Protein AF-A0A4R0JNB5-F1 (afdb_monomer_lite)

Sequence (118 aa):
MDERLVLAAELSERAIFNGEFEKLTAADRELDAVQADLALARGKVLHARFLDNRVEATQELALFEQAAELYSALGDQRGEANAQFWIGCFHQVVRDDVPASIQPLKVNEHIEAARSRI

Structure (mmCIF, N/CA/C/O backbone):
data_AF-A0A4R0JNB5-F1
#
_entry.id   AF-A0A4R0JNB5-F1
#
loop_
_atom_site.group_PDB
_atom_site.id
_atom_site.type_symbol
_atom_site.label_atom_id
_atom_site.label_alt_id
_atom_site.label_comp_id
_atom_site.label_asym_id
_atom_site.label_entity_id
_atom_site.label_seq_id
_atom_site.pdbx_PDB_ins_code
_atom_site.Cartn_x
_atom_site.Cartn_y
_atom_site.Cartn_z
_atom_site.occupancy
_atom_site.B_iso_or_equiv
_atom_site.auth_seq_id
_atom_site.auth_comp_id
_atom_site.auth_asym_id
_atom_site.auth_atom_id
_atom_site.pdbx_PDB_model_num
ATOM 1 N N . MET A 1 1 ? -14.257 -12.719 2.886 1.00 76.75 1 MET A N 1
ATOM 2 C CA . MET A 1 1 ? -14.364 -11.257 2.694 1.00 76.75 1 MET A CA 1
ATOM 3 C C . MET A 1 1 ? -13.219 -10.638 3.480 1.00 76.75 1 MET A C 1
ATOM 5 O O . MET A 1 1 ? -12.874 -11.231 4.493 1.00 76.75 1 MET A O 1
ATOM 9 N N . ASP A 1 2 ? -12.571 -9.574 2.997 1.00 94.12 2 ASP A N 1
ATOM 10 C CA . ASP A 1 2 ? -11.470 -8.930 3.740 1.00 94.12 2 ASP A CA 1
ATOM 11 C C . ASP A 1 2 ? -12.029 -8.318 5.033 1.00 94.12 2 ASP A C 1
ATOM 13 O O . ASP A 1 2 ? -12.983 -7.541 4.978 1.00 94.12 2 ASP A O 1
ATOM 17 N N . GLU A 1 3 ? -11.483 -8.711 6.183 1.00 97.25 3 GLU A N 1
ATOM 18 C CA . GLU A 1 3 ? -11.982 -8.301 7.501 1.00 97.25 3 GLU A CA 1
ATOM 19 C C . GLU A 1 3 ? -11.857 -6.788 7.722 1.00 97.25 3 GLU A C 1
ATOM 21 O O . GLU A 1 3 ? -12.706 -6.195 8.382 1.00 97.25 3 GLU A O 1
ATOM 26 N N . ARG A 1 4 ? -10.868 -6.140 7.097 1.00 97.81 4 ARG A N 1
ATOM 27 C CA . ARG A 1 4 ? -10.644 -4.690 7.200 1.00 97.81 4 ARG A CA 1
ATOM 28 C C . ARG A 1 4 ? -11.719 -3.901 6.463 1.00 97.81 4 ARG A C 1
ATOM 30 O O . ARG A 1 4 ? -12.192 -2.883 6.957 1.00 97.81 4 ARG A O 1
ATOM 37 N N . LEU A 1 5 ? -12.180 -4.413 5.315 1.00 97.94 5 LEU A N 1
ATOM 38 C CA . LEU A 1 5 ? -13.326 -3.837 4.599 1.00 97.94 5 LEU A CA 1
ATOM 39 C C . LEU A 1 5 ? -14.620 -3.961 5.406 1.00 97.94 5 LEU A C 1
ATOM 41 O O . LEU A 1 5 ? -15.428 -3.035 5.404 1.00 97.94 5 LEU A O 1
ATOM 45 N N . VAL A 1 6 ? -14.819 -5.097 6.082 1.00 98.06 6 VAL A N 1
ATOM 46 C CA . VAL A 1 6 ? -15.982 -5.299 6.959 1.00 98.06 6 VAL A CA 1
ATOM 47 C C . VAL A 1 6 ? -15.926 -4.319 8.128 1.00 98.06 6 VAL A C 1
ATOM 49 O O . VAL A 1 6 ? -16.895 -3.605 8.364 1.0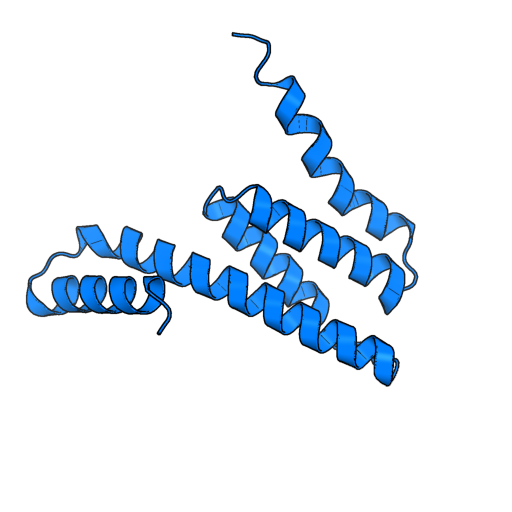0 98.06 6 VAL A O 1
ATOM 52 N N . LEU A 1 7 ? -14.777 -4.213 8.798 1.00 97.94 7 LEU A N 1
ATOM 53 C CA . LEU A 1 7 ? -14.593 -3.299 9.920 1.00 97.94 7 LEU A CA 1
ATOM 54 C C . LEU A 1 7 ? -14.799 -1.834 9.512 1.00 97.94 7 LEU A C 1
ATOM 56 O O . LEU A 1 7 ? -15.528 -1.111 10.185 1.00 97.94 7 LEU A O 1
ATOM 60 N N . ALA A 1 8 ? -14.218 -1.391 8.394 1.00 98.06 8 ALA A N 1
ATOM 61 C CA . ALA A 1 8 ? -14.428 -0.037 7.884 1.00 98.06 8 ALA A CA 1
ATOM 62 C C . ALA A 1 8 ? -15.915 0.260 7.621 1.00 98.06 8 ALA A C 1
ATOM 64 O O . ALA A 1 8 ? -16.406 1.329 7.992 1.00 98.06 8 ALA A O 1
ATOM 65 N N . ALA A 1 9 ? -16.646 -0.697 7.037 1.00 97.88 9 ALA A N 1
ATOM 66 C CA . ALA A 1 9 ? -18.081 -0.565 6.812 1.00 97.88 9 ALA A CA 1
ATOM 67 C C . ALA A 1 9 ? -18.846 -0.439 8.139 1.00 97.88 9 ALA A C 1
ATOM 69 O O . ALA A 1 9 ? -19.585 0.528 8.317 1.00 97.88 9 ALA A O 1
ATOM 70 N N . GLU A 1 10 ? -18.601 -1.328 9.103 1.00 98.19 10 GLU A N 1
ATOM 71 C CA . GLU A 1 10 ? -19.237 -1.281 10.427 1.00 98.19 10 GLU A CA 1
ATOM 72 C C . GLU A 1 10 ? -18.966 0.041 11.159 1.00 98.19 10 GLU A C 1
ATOM 74 O O . GLU A 1 10 ? -19.870 0.640 11.745 1.00 98.19 10 GLU A O 1
ATOM 79 N N . LEU A 1 11 ? -17.724 0.531 11.121 1.00 98.19 11 LEU A N 1
ATOM 80 C CA . LEU A 1 11 ? -17.351 1.808 11.729 1.00 98.19 11 LEU A CA 1
ATOM 81 C C . LEU A 1 11 ? -18.066 2.985 11.054 1.00 98.19 11 LEU A C 1
ATOM 83 O O . LEU A 1 11 ? -18.558 3.878 11.748 1.00 98.19 11 LEU A O 1
ATOM 87 N N . SER A 1 12 ? -18.180 2.968 9.724 1.00 97.56 12 SER A N 1
ATOM 88 C CA . SER A 1 12 ? -18.918 3.993 8.982 1.00 97.56 12 SER A CA 1
ATOM 89 C C . SER A 1 12 ? -20.418 3.971 9.298 1.00 97.56 12 SER A C 1
ATOM 91 O O . SER A 1 12 ? -21.012 5.023 9.527 1.00 97.56 12 SER A O 1
ATOM 93 N N . GLU A 1 13 ? -21.028 2.788 9.414 1.00 98.25 13 GLU A N 1
ATOM 94 C CA . GLU A 1 13 ? -22.436 2.638 9.786 1.00 98.25 13 GLU A CA 1
ATOM 95 C C . GLU A 1 13 ? -22.693 3.175 11.195 1.00 98.25 13 GLU A C 1
ATOM 97 O O . GLU A 1 13 ? -23.639 3.932 11.411 1.00 98.25 13 GLU A O 1
ATOM 102 N N . ARG A 1 14 ? -21.820 2.861 12.157 1.00 97.94 14 ARG A N 1
ATOM 103 C CA . ARG A 1 14 ? -21.914 3.400 13.522 1.00 97.94 14 ARG A CA 1
ATOM 104 C C . ARG A 1 14 ? -21.783 4.919 13.549 1.00 97.94 14 ARG A C 1
ATOM 106 O O . ARG A 1 14 ? -22.516 5.572 14.287 1.00 97.94 14 ARG A O 1
ATOM 113 N N . ALA A 1 15 ? -20.903 5.496 12.736 1.00 97.88 15 ALA A N 1
ATOM 114 C CA . ALA A 1 15 ? -20.804 6.945 12.608 1.00 97.88 15 ALA A CA 1
ATOM 115 C C . ALA A 1 15 ? -22.102 7.551 12.039 1.00 97.88 15 ALA A C 1
ATOM 117 O O . ALA A 1 15 ? -22.642 8.496 12.609 1.00 97.88 15 ALA A O 1
ATOM 118 N N . ILE A 1 16 ? -22.644 6.972 10.963 1.00 98.06 16 ILE A N 1
ATOM 119 C CA . ILE A 1 16 ? -23.851 7.463 10.279 1.00 98.06 16 ILE A CA 1
ATOM 120 C C . ILE A 1 16 ? -25.098 7.349 11.163 1.00 98.06 16 ILE A C 1
ATOM 122 O O . ILE A 1 16 ? -25.880 8.296 11.247 1.00 98.06 16 ILE A O 1
ATOM 126 N N . PHE A 1 17 ? -25.304 6.199 11.806 1.00 98.00 17 PHE A N 1
ATOM 127 C CA . PHE A 1 17 ? -26.546 5.903 12.522 1.00 98.00 17 PHE A CA 1
ATOM 128 C C . PHE A 1 17 ? -26.488 6.243 14.013 1.00 98.00 17 PHE A C 1
ATOM 130 O O . PHE A 1 17 ? -27.521 6.582 14.589 1.00 98.00 17 PHE A O 1
ATOM 137 N N . ASN A 1 18 ? -25.301 6.203 14.630 1.00 97.69 18 ASN A N 1
ATOM 138 C CA . ASN A 1 18 ? -25.133 6.402 16.074 1.00 97.69 18 ASN A CA 1
ATOM 139 C C . ASN A 1 18 ? -24.284 7.637 16.429 1.00 97.69 18 ASN A C 1
ATOM 141 O O . ASN A 1 18 ? -24.115 7.928 17.612 1.00 97.69 18 ASN A O 1
ATOM 145 N N . GLY A 1 19 ? -23.759 8.374 15.442 1.00 97.50 19 GLY A N 1
ATOM 146 C CA . GLY A 1 19 ? -22.980 9.598 15.663 1.00 97.50 19 GLY A CA 1
ATOM 147 C C . GLY A 1 19 ? -21.559 9.374 16.191 1.00 97.50 19 GLY A C 1
ATOM 148 O O . GLY A 1 19 ? -20.943 10.316 16.684 1.00 97.50 19 GLY A O 1
ATOM 149 N N . GLU A 1 20 ? -21.033 8.150 16.092 1.00 97.56 20 GLU A N 1
ATOM 150 C CA . GLU A 1 20 ? -19.682 7.767 16.541 1.00 97.56 20 GLU A CA 1
ATO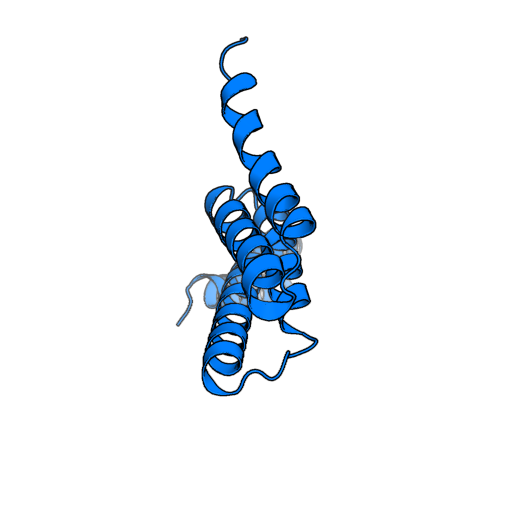M 151 C C . GLU A 1 20 ? -18.584 8.210 15.544 1.00 97.56 20 GLU A C 1
ATOM 153 O O . GLU A 1 20 ? -17.809 7.403 15.021 1.00 97.56 20 GLU A O 1
ATOM 158 N N . PHE A 1 21 ? -18.545 9.505 15.216 1.00 97.25 21 PHE A N 1
ATOM 159 C CA . PHE A 1 21 ? -17.643 10.066 14.202 1.00 97.25 21 PHE A CA 1
ATOM 160 C C . PHE A 1 21 ? -16.158 9.968 14.573 1.00 97.25 21 PHE A C 1
ATOM 162 O O . PHE A 1 21 ? -15.305 9.977 13.688 1.00 97.25 21 PHE A O 1
ATOM 169 N N . GLU A 1 22 ? -15.830 9.826 15.860 1.00 96.62 22 GLU A N 1
ATOM 170 C CA . GLU A 1 22 ? -14.457 9.651 16.341 1.00 96.62 22 GLU A CA 1
ATOM 171 C C . GLU A 1 22 ? -13.779 8.386 15.794 1.00 96.62 22 GLU A C 1
ATOM 173 O O . GLU A 1 22 ? -12.554 8.274 15.826 1.00 96.62 22 GLU A O 1
ATOM 178 N N . LYS A 1 23 ? -14.563 7.436 15.270 1.00 93.19 23 LYS A N 1
ATOM 179 C CA . LYS A 1 23 ? -14.067 6.173 14.714 1.00 93.19 23 LYS A CA 1
ATOM 180 C C . LYS A 1 23 ? -13.756 6.231 13.224 1.00 93.19 23 LYS A C 1
ATOM 182 O O . LYS A 1 23 ? -13.163 5.284 12.711 1.00 93.19 23 LYS A O 1
ATOM 187 N N . LEU A 1 24 ? -14.109 7.317 12.534 1.00 97.12 24 LEU A N 1
ATOM 188 C CA . LEU A 1 24 ? -13.860 7.442 11.096 1.00 97.12 24 LEU A CA 1
ATOM 189 C C . LEU A 1 24 ? -12.366 7.386 10.765 1.00 97.12 24 LEU A C 1
ATOM 191 O O . LEU A 1 24 ? -11.996 6.711 9.817 1.00 97.12 24 LEU A O 1
ATOM 195 N N . THR A 1 25 ? -11.499 7.941 11.617 1.00 97.44 25 THR A N 1
ATOM 196 C CA . THR A 1 25 ? -10.040 7.810 11.453 1.00 97.44 25 THR A CA 1
ATOM 197 C C . THR A 1 25 ? -9.579 6.349 11.452 1.00 97.44 25 THR A C 1
ATOM 199 O O . THR A 1 25 ? -8.637 5.997 10.748 1.00 97.44 25 THR A O 1
ATOM 202 N N . ALA A 1 26 ? -10.222 5.482 12.241 1.00 96.94 26 ALA A N 1
ATOM 203 C CA . ALA A 1 26 ? -9.915 4.055 12.230 1.00 96.94 26 ALA A CA 1
ATOM 204 C C . ALA A 1 26 ? -10.465 3.376 10.967 1.00 96.94 26 ALA A C 1
ATOM 206 O O . ALA A 1 26 ? -9.769 2.553 10.386 1.00 96.94 26 ALA A O 1
ATOM 207 N N . ALA A 1 27 ? -11.661 3.755 10.505 1.00 98.00 27 ALA A N 1
ATOM 208 C CA . ALA A 1 27 ? -12.215 3.252 9.248 1.00 98.00 27 ALA A CA 1
ATOM 209 C C . ALA A 1 27 ? -11.325 3.611 8.046 1.00 98.00 27 ALA A C 1
ATOM 211 O O . ALA A 1 27 ? -10.997 2.731 7.254 1.00 98.00 27 ALA A O 1
ATOM 212 N N . ASP A 1 28 ? -10.879 4.867 7.955 1.00 98.44 28 ASP A N 1
ATOM 213 C CA . ASP A 1 28 ? -9.965 5.335 6.907 1.00 98.44 28 ASP A CA 1
ATOM 214 C C . ASP A 1 28 ? -8.657 4.540 6.932 1.00 98.44 28 ASP A C 1
ATOM 216 O O . ASP A 1 28 ? -8.209 4.049 5.901 1.00 98.44 28 ASP A O 1
ATOM 220 N N . ARG A 1 29 ? -8.096 4.303 8.124 1.00 98.31 29 ARG A N 1
ATOM 221 C CA . ARG A 1 29 ? -6.873 3.507 8.288 1.00 98.31 29 ARG A CA 1
ATOM 222 C C . ARG A 1 29 ? -7.026 2.070 7.768 1.00 98.31 29 ARG A C 1
ATOM 224 O O . ARG A 1 29 ? -6.100 1.541 7.155 1.00 98.31 29 ARG A O 1
ATOM 231 N N . GLU A 1 30 ? -8.172 1.432 7.999 1.00 98.38 30 GLU A N 1
ATOM 232 C CA . GLU A 1 30 ? -8.451 0.091 7.466 1.00 98.38 30 GLU A CA 1
ATOM 233 C C . GLU A 1 30 ? -8.609 0.098 5.938 1.00 98.38 30 GLU A C 1
ATOM 235 O O . GLU A 1 30 ? -8.111 -0.800 5.251 1.00 98.38 30 GLU A O 1
ATOM 240 N N . LEU A 1 31 ? -9.260 1.126 5.384 1.00 98.62 31 LEU A N 1
ATOM 241 C CA . LEU A 1 31 ? -9.407 1.292 3.936 1.00 98.62 31 LEU A CA 1
ATOM 242 C C . LEU A 1 31 ? -8.066 1.568 3.252 1.00 98.62 31 LEU A C 1
ATOM 244 O O . LEU A 1 31 ? -7.791 0.964 2.214 1.00 98.62 31 LEU A O 1
ATOM 248 N N . ASP A 1 32 ? -7.212 2.395 3.850 1.00 98.69 32 ASP A N 1
ATOM 249 C CA . ASP A 1 32 ? -5.857 2.668 3.369 1.00 98.69 32 ASP A CA 1
ATOM 250 C C . ASP A 1 32 ? -5.027 1.382 3.297 1.00 98.69 32 ASP A C 1
ATOM 252 O O . ASP A 1 32 ? -4.321 1.150 2.313 1.00 98.69 32 ASP A O 1
ATOM 256 N N . ALA A 1 33 ? -5.158 0.494 4.290 1.00 98.44 33 ALA A N 1
ATOM 257 C CA . ALA A 1 33 ? -4.465 -0.794 4.293 1.00 98.44 33 ALA A CA 1
ATOM 258 C C . ALA A 1 33 ? -4.929 -1.704 3.145 1.00 98.44 33 ALA A C 1
ATOM 260 O O . ALA A 1 33 ? -4.111 -2.328 2.465 1.00 98.44 33 ALA A O 1
ATOM 261 N N . VAL A 1 34 ? -6.237 -1.751 2.882 1.00 98.56 34 VAL A N 1
ATOM 262 C CA . VAL A 1 34 ? -6.788 -2.503 1.743 1.00 98.56 34 VAL A CA 1
ATOM 263 C C . VAL A 1 34 ? -6.361 -1.876 0.414 1.00 98.56 34 VAL A C 1
ATOM 265 O O . VAL A 1 34 ? -6.035 -2.592 -0.537 1.00 98.56 34 VAL A O 1
ATOM 268 N N . GLN A 1 35 ? -6.335 -0.546 0.332 1.00 98.75 35 GLN A N 1
ATOM 269 C CA . GLN A 1 35 ? -5.919 0.179 -0.862 1.00 98.75 35 GLN A CA 1
ATOM 270 C C . GLN A 1 35 ? -4.435 -0.048 -1.172 1.00 98.75 35 GLN A C 1
ATOM 272 O O . GLN A 1 35 ? -4.100 -0.257 -2.338 1.00 98.75 35 GLN A O 1
ATOM 277 N N . ALA A 1 36 ? -3.569 -0.092 -0.155 1.00 98.69 36 ALA A N 1
ATOM 278 C CA . ALA A 1 36 ? -2.149 -0.404 -0.309 1.00 98.69 36 ALA A CA 1
ATOM 279 C C . ALA A 1 36 ? -1.946 -1.802 -0.913 1.00 98.69 36 ALA A C 1
ATOM 281 O O . ALA A 1 36 ? -1.262 -1.958 -1.930 1.00 98.69 36 ALA A O 1
ATOM 282 N N . ASP A 1 37 ? -2.622 -2.809 -0.349 1.00 98.69 37 ASP A N 1
ATOM 283 C CA . ASP A 1 37 ? -2.557 -4.190 -0.835 1.00 98.69 37 ASP A CA 1
ATOM 284 C C . ASP A 1 37 ? -3.086 -4.313 -2.269 1.00 98.6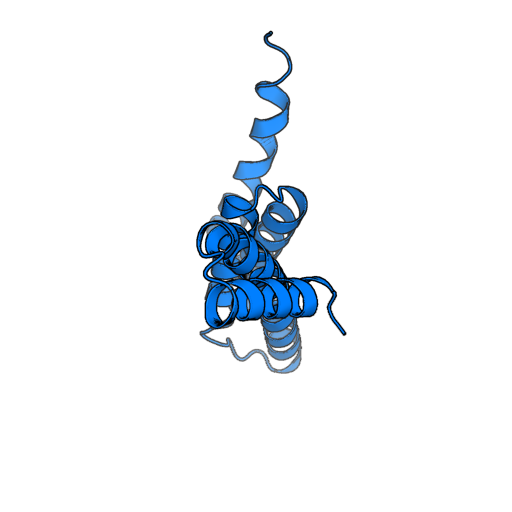9 37 ASP A C 1
ATOM 286 O O . ASP A 1 37 ? -2.488 -4.992 -3.113 1.00 98.69 37 ASP A O 1
ATOM 290 N N . LEU A 1 38 ? -4.199 -3.637 -2.569 1.00 98.62 38 LEU A N 1
ATOM 291 C CA . LEU A 1 38 ? -4.795 -3.636 -3.900 1.00 98.62 38 LEU A CA 1
ATOM 292 C C . LEU A 1 38 ? -3.886 -2.956 -4.928 1.00 98.62 38 LEU A C 1
ATOM 294 O O . LEU A 1 38 ? -3.740 -3.477 -6.038 1.00 98.62 38 LEU A O 1
ATOM 298 N N . ALA A 1 39 ? -3.289 -1.815 -4.584 1.00 98.81 39 ALA A N 1
ATOM 299 C CA . ALA A 1 39 ? -2.374 -1.088 -5.453 1.00 98.81 39 ALA A CA 1
ATOM 300 C C . ALA A 1 39 ? -1.144 -1.948 -5.774 1.00 98.81 39 ALA A C 1
ATOM 302 O O . ALA A 1 39 ? -0.850 -2.186 -6.949 1.00 98.81 39 ALA A O 1
ATOM 303 N N . LEU A 1 40 ? -0.522 -2.547 -4.753 1.00 98.81 40 LEU A N 1
ATOM 304 C CA . LEU A 1 40 ? 0.605 -3.464 -4.918 1.00 98.81 40 LEU A CA 1
ATOM 305 C C . LEU A 1 40 ? 0.245 -4.672 -5.799 1.00 98.81 40 LEU A C 1
ATOM 307 O O . LEU A 1 40 ? 1.002 -5.045 -6.699 1.00 98.81 40 LEU A O 1
ATOM 311 N N . ALA A 1 41 ? -0.914 -5.295 -5.564 1.00 98.75 41 ALA A N 1
ATOM 312 C CA . ALA A 1 41 ? -1.376 -6.433 -6.355 1.00 98.75 41 ALA A CA 1
ATOM 313 C C . ALA A 1 41 ? -1.641 -6.048 -7.819 1.00 98.75 41 ALA A C 1
ATOM 315 O O . ALA A 1 41 ? -1.234 -6.768 -8.734 1.00 98.75 41 ALA A O 1
ATOM 316 N N . ARG A 1 42 ? -2.280 -4.897 -8.062 1.00 98.81 42 ARG A N 1
ATOM 317 C CA . ARG A 1 42 ? -2.521 -4.382 -9.418 1.00 98.81 42 ARG A CA 1
ATOM 318 C C . ARG A 1 42 ? -1.218 -4.054 -10.139 1.00 98.81 42 ARG A C 1
ATOM 320 O O . ARG A 1 42 ? -1.095 -4.418 -11.307 1.00 98.81 42 ARG A O 1
ATOM 327 N N . GLY A 1 43 ? -0.252 -3.440 -9.457 1.00 98.69 43 GLY A N 1
ATOM 328 C CA . GLY A 1 43 ? 1.076 -3.175 -10.010 1.00 98.69 43 GLY A CA 1
ATOM 329 C C . GLY A 1 43 ? 1.757 -4.467 -10.465 1.00 98.69 43 GLY A C 1
ATOM 330 O O . GLY A 1 43 ? 2.171 -4.573 -11.615 1.00 98.69 43 GLY A O 1
ATOM 331 N N . LYS A 1 44 ? 1.747 -5.519 -9.632 1.00 98.69 44 LYS A N 1
ATOM 332 C CA . LYS A 1 44 ? 2.302 -6.843 -9.989 1.00 98.69 44 LYS A CA 1
ATOM 333 C C . LYS A 1 44 ? 1.630 -7.471 -11.211 1.00 98.69 44 LYS A C 1
ATOM 335 O O . LYS A 1 44 ? 2.303 -8.095 -12.029 1.00 98.69 44 LYS A O 1
ATOM 340 N N . VAL A 1 45 ? 0.313 -7.312 -11.357 1.00 98.75 45 VAL A N 1
ATOM 341 C CA . VAL A 1 45 ? -0.413 -7.789 -12.547 1.00 98.75 45 VAL A CA 1
ATOM 342 C C . VAL A 1 45 ? 0.038 -7.045 -13.804 1.00 98.75 45 VAL A C 1
ATOM 344 O O . VAL A 1 45 ? 0.199 -7.670 -14.851 1.00 98.75 45 VAL A O 1
ATOM 347 N N . LEU A 1 46 ? 0.243 -5.728 -13.726 1.00 98.62 46 LEU A N 1
ATOM 348 C CA . LEU A 1 46 ? 0.752 -4.951 -14.859 1.00 98.62 46 LEU A CA 1
ATOM 349 C C . LEU A 1 46 ? 2.196 -5.313 -15.192 1.00 98.62 46 LEU A C 1
ATOM 351 O O . LEU A 1 46 ? 2.486 -5.539 -16.363 1.00 98.62 46 LEU A O 1
ATOM 355 N N . HIS A 1 47 ? 3.036 -5.511 -14.179 1.00 98.38 47 HIS A N 1
ATOM 356 C CA . HIS A 1 47 ? 4.398 -5.993 -14.367 1.00 98.38 47 HIS A CA 1
ATOM 357 C C . HIS A 1 47 ? 4.425 -7.328 -15.116 1.00 98.38 47 HIS A C 1
ATOM 359 O O . HIS A 1 47 ? 5.145 -7.499 -16.097 1.00 98.38 47 HIS A O 1
ATOM 365 N N . ALA A 1 48 ? 3.583 -8.281 -14.706 1.00 98.50 48 ALA A N 1
ATOM 366 C CA . ALA A 1 48 ? 3.476 -9.571 -15.381 1.00 98.50 48 ALA A CA 1
ATOM 367 C C . ALA A 1 48 ? 3.023 -9.426 -16.845 1.00 98.50 48 ALA A C 1
ATOM 369 O O . ALA A 1 48 ? 3.521 -10.137 -17.714 1.00 98.50 48 ALA A O 1
ATOM 370 N N . ARG A 1 49 ? 2.120 -8.4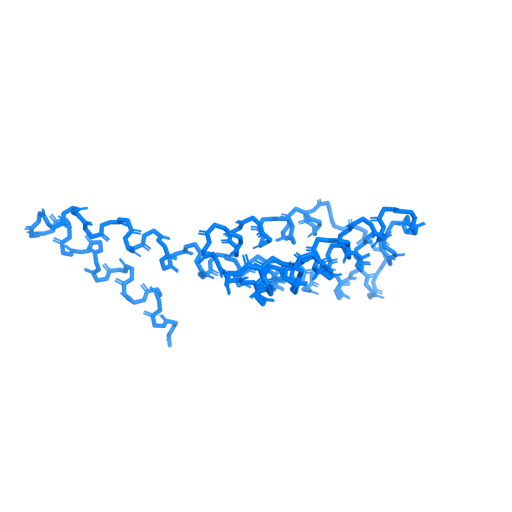81 -17.139 1.00 98.50 49 ARG A N 1
ATOM 371 C CA . ARG A 1 49 ? 1.718 -8.166 -18.521 1.00 98.50 49 ARG A CA 1
ATOM 372 C C . ARG A 1 49 ? 2.862 -7.556 -19.322 1.00 98.50 49 ARG A C 1
ATOM 374 O O . ARG A 1 49 ? 3.037 -7.939 -20.473 1.00 98.50 49 ARG A O 1
ATOM 381 N N . PHE A 1 50 ? 3.662 -6.674 -18.725 1.00 97.94 50 PHE A N 1
ATOM 382 C CA . PHE A 1 50 ? 4.868 -6.164 -19.372 1.00 97.94 50 PHE A CA 1
ATOM 383 C C . PHE A 1 50 ? 5.840 -7.302 -19.714 1.00 97.94 50 PHE A C 1
ATOM 385 O O . PHE A 1 50 ? 6.393 -7.328 -20.810 1.00 97.94 50 PHE A O 1
ATOM 392 N N . LEU A 1 51 ? 6.033 -8.275 -18.817 1.00 97.12 51 LEU A N 1
ATOM 393 C CA . LEU A 1 51 ? 6.895 -9.429 -19.098 1.00 97.12 51 LEU A CA 1
ATOM 394 C C . LEU A 1 51 ? 6.407 -10.267 -20.292 1.00 97.12 51 LEU A C 1
ATOM 396 O O . LEU A 1 51 ? 7.242 -10.807 -21.018 1.00 97.12 51 LEU A O 1
ATOM 400 N N . ASP A 1 52 ? 5.091 -10.345 -20.497 1.00 98.25 52 ASP A N 1
ATOM 401 C CA . ASP A 1 52 ? 4.451 -11.068 -21.602 1.00 98.25 52 ASP A CA 1
ATOM 402 C C . ASP A 1 52 ? 4.567 -10.322 -22.944 1.00 98.25 52 ASP A C 1
ATOM 404 O O . ASP A 1 52 ? 4.967 -10.907 -23.948 1.00 98.25 52 ASP A O 1
ATOM 408 N N . ASN A 1 53 ? 4.263 -9.018 -22.971 1.00 97.19 53 ASN A N 1
ATOM 409 C CA . ASN A 1 53 ? 4.072 -8.276 -24.226 1.00 97.19 53 ASN A CA 1
ATOM 410 C C . ASN A 1 53 ? 5.037 -7.099 -24.464 1.00 97.19 53 ASN A C 1
ATOM 412 O O . ASN A 1 53 ? 5.041 -6.539 -25.559 1.00 97.19 53 ASN A O 1
ATOM 416 N N . ARG A 1 54 ? 5.860 -6.737 -23.472 1.00 96.00 54 ARG A N 1
ATOM 417 C CA . ARG A 1 54 ? 6.832 -5.624 -23.500 1.00 96.00 54 ARG A CA 1
ATOM 418 C C . ARG A 1 54 ? 6.229 -4.238 -23.741 1.00 96.00 54 ARG A C 1
ATOM 420 O O . ARG A 1 54 ? 6.923 -3.337 -24.205 1.00 96.00 54 ARG A O 1
ATOM 427 N N . VAL A 1 55 ? 4.959 -4.047 -23.394 1.00 96.44 55 VAL A N 1
ATOM 428 C CA . VAL A 1 55 ? 4.281 -2.747 -23.448 1.00 96.44 55 VAL A CA 1
ATOM 429 C C . VAL A 1 55 ? 4.217 -2.153 -22.042 1.00 96.44 55 VAL A C 1
ATOM 431 O O . VAL A 1 55 ? 3.552 -2.705 -21.167 1.00 96.44 55 VAL A O 1
ATOM 434 N N . GLU A 1 56 ? 4.911 -1.031 -21.818 1.00 94.44 56 GLU A N 1
ATOM 435 C CA . GLU A 1 56 ? 4.855 -0.291 -20.547 1.00 94.44 56 GLU A CA 1
ATOM 436 C C . GLU A 1 56 ? 3.427 0.208 -20.288 1.00 94.44 56 GLU A C 1
ATOM 438 O O . GLU A 1 56 ? 2.818 0.887 -21.120 1.00 94.44 56 GLU A O 1
ATOM 443 N N . ALA A 1 57 ? 2.894 -0.107 -19.107 1.00 96.06 57 ALA A N 1
ATOM 444 C CA . ALA A 1 57 ? 1.657 0.480 -18.620 1.00 96.06 57 ALA A CA 1
ATOM 445 C C . ALA A 1 57 ? 1.989 1.725 -17.790 1.00 96.06 57 ALA A C 1
ATOM 447 O O . ALA A 1 57 ? 2.610 1.625 -16.734 1.00 96.06 57 ALA A O 1
ATOM 448 N N . THR A 1 58 ? 1.511 2.895 -18.220 1.00 92.75 58 THR A N 1
ATOM 449 C CA . THR A 1 58 ? 1.822 4.192 -17.582 1.00 92.75 58 THR A CA 1
ATOM 450 C C . THR A 1 58 ? 1.457 4.267 -16.097 1.00 92.75 58 THR A C 1
ATOM 452 O O . THR A 1 58 ? 2.013 5.077 -15.364 1.00 92.75 58 THR A O 1
ATOM 455 N N . GLN A 1 59 ? 0.523 3.429 -15.647 1.00 96.81 59 GLN A N 1
ATOM 456 C CA . GLN A 1 59 ? 0.028 3.388 -14.272 1.00 96.81 59 GLN A CA 1
ATOM 457 C C . GLN A 1 59 ? 0.790 2.415 -13.352 1.00 96.81 59 GLN A C 1
ATOM 459 O O . GLN A 1 59 ? 0.512 2.389 -12.159 1.00 96.81 59 GLN A O 1
ATOM 464 N N . GLU A 1 60 ? 1.698 1.581 -13.871 1.00 98.12 60 GLU A N 1
ATOM 465 C CA . GLU A 1 60 ? 2.368 0.542 -13.072 1.00 98.12 60 GLU A CA 1
ATOM 466 C C . GLU A 1 60 ? 3.221 1.131 -11.944 1.00 98.12 60 GLU A C 1
ATOM 468 O O . GLU A 1 60 ? 3.032 0.760 -10.787 1.00 98.12 60 GLU A O 1
ATOM 473 N N . LEU A 1 61 ? 4.096 2.090 -12.266 1.00 97.69 61 LEU A N 1
ATOM 474 C CA . LEU A 1 61 ? 4.932 2.764 -11.271 1.00 97.69 61 LEU A CA 1
ATOM 475 C C . LEU A 1 61 ? 4.085 3.471 -10.206 1.00 97.69 61 LEU A C 1
ATOM 477 O O . LEU A 1 61 ? 4.293 3.252 -9.016 1.00 97.69 61 LEU A O 1
ATOM 481 N N . ALA A 1 62 ? 3.073 4.227 -10.639 1.00 98.12 62 ALA A N 1
ATOM 482 C CA . ALA A 1 62 ? 2.188 4.970 -9.745 1.00 98.12 62 ALA A CA 1
ATOM 483 C C . ALA A 1 62 ? 1.457 4.063 -8.739 1.00 98.12 62 ALA A C 1
ATOM 485 O O . ALA A 1 62 ? 1.186 4.476 -7.615 1.00 98.12 62 ALA A O 1
ATOM 486 N N . LEU A 1 63 ? 1.150 2.814 -9.109 1.00 98.81 63 LEU A N 1
ATOM 487 C CA . LEU A 1 63 ? 0.540 1.848 -8.191 1.00 98.81 63 LEU A CA 1
ATOM 488 C C . LEU A 1 63 ? 1.513 1.388 -7.100 1.00 98.81 63 LEU A C 1
ATOM 490 O O . LEU A 1 63 ? 1.101 1.197 -5.957 1.00 98.81 63 LEU A O 1
ATOM 494 N N . PHE A 1 64 ? 2.793 1.204 -7.428 1.00 98.62 64 PHE A N 1
ATOM 495 C CA . PHE A 1 64 ? 3.797 0.856 -6.424 1.00 98.62 64 PHE A CA 1
ATOM 496 C C . PHE A 1 64 ? 4.150 2.048 -5.526 1.00 98.62 64 PHE A C 1
ATOM 498 O O . PHE A 1 64 ? 4.287 1.861 -4.319 1.00 98.62 64 PHE A O 1
ATOM 505 N N . GLU A 1 65 ? 4.222 3.261 -6.081 1.00 98.44 65 GLU A N 1
ATOM 506 C CA . GLU A 1 65 ? 4.406 4.505 -5.317 1.00 98.44 65 GLU A CA 1
ATOM 507 C C . GLU A 1 65 ? 3.249 4.726 -4.337 1.00 98.44 65 GLU A C 1
ATOM 509 O O . GLU A 1 65 ? 3.480 4.888 -3.140 1.00 98.44 65 GLU A O 1
ATOM 514 N N . GLN A 1 66 ? 2.004 4.595 -4.807 1.00 98.69 66 GLN A N 1
ATOM 515 C CA . GLN A 1 66 ? 0.819 4.685 -3.954 1.00 98.69 66 GLN A CA 1
ATOM 516 C C . GLN A 1 66 ? 0.838 3.644 -2.825 1.00 98.69 66 GLN A C 1
ATOM 518 O O . GLN A 1 66 ? 0.510 3.963 -1.683 1.00 98.69 66 GLN A O 1
ATOM 523 N N . ALA A 1 67 ? 1.216 2.397 -3.123 1.00 98.81 67 ALA A N 1
ATOM 524 C CA . ALA A 1 67 ? 1.324 1.365 -2.097 1.00 98.81 67 ALA A CA 1
ATOM 525 C C . ALA A 1 67 ? 2.385 1.728 -1.045 1.00 98.81 67 ALA A C 1
ATOM 527 O O . ALA A 1 67 ? 2.121 1.595 0.148 1.00 98.81 67 ALA A O 1
ATOM 528 N N . ALA A 1 68 ? 3.557 2.214 -1.466 1.00 98.56 68 ALA A N 1
ATOM 529 C CA . ALA A 1 68 ? 4.621 2.626 -0.553 1.00 98.56 68 ALA A CA 1
ATOM 530 C C . ALA A 1 68 ? 4.175 3.771 0.369 1.00 98.56 68 ALA A C 1
ATOM 532 O O . ALA A 1 68 ? 4.377 3.684 1.578 1.00 98.56 68 ALA A O 1
ATOM 533 N N . GLU A 1 69 ? 3.526 4.801 -0.180 1.00 98.56 69 GLU A N 1
ATOM 534 C CA . GLU A 1 69 ? 2.999 5.932 0.592 1.00 98.56 69 GLU A CA 1
ATOM 535 C C . GLU A 1 69 ? 1.973 5.485 1.640 1.00 98.56 69 GLU A C 1
ATOM 537 O O . GLU A 1 69 ? 2.073 5.870 2.808 1.00 98.56 69 GLU A O 1
ATOM 542 N N . LEU A 1 70 ? 1.024 4.626 1.253 1.00 98.75 70 LEU A N 1
ATOM 543 C CA . LEU A 1 70 ? 0.000 4.114 2.165 1.00 98.75 70 LEU A CA 1
ATOM 544 C C . LEU A 1 70 ? 0.607 3.236 3.263 1.00 98.75 70 LEU A C 1
ATOM 546 O O . LEU A 1 70 ? 0.320 3.446 4.440 1.00 98.75 70 LEU A O 1
ATOM 550 N N . TYR A 1 71 ? 1.490 2.292 2.923 1.00 98.56 71 TYR A N 1
ATOM 551 C CA . TYR A 1 71 ? 2.163 1.476 3.937 1.00 98.56 71 TYR A CA 1
ATOM 552 C C . TYR A 1 71 ? 3.008 2.324 4.895 1.00 98.56 71 TYR A C 1
ATOM 554 O O . TYR A 1 71 ? 2.989 2.066 6.099 1.00 98.56 71 TYR A O 1
ATOM 562 N N . SER A 1 72 ? 3.679 3.367 4.395 1.00 98.06 72 SER A N 1
ATOM 563 C CA . SER A 1 72 ? 4.445 4.301 5.227 1.00 98.06 72 SER A CA 1
ATOM 564 C C . SER A 1 72 ? 3.533 5.054 6.205 1.00 98.06 72 SER A C 1
ATOM 566 O O . SER A 1 72 ? 3.786 5.067 7.411 1.00 98.06 72 SER A O 1
ATOM 568 N N . ALA A 1 73 ? 2.402 5.589 5.726 1.00 98.00 73 ALA A N 1
ATOM 569 C CA . ALA A 1 73 ? 1.398 6.251 6.567 1.00 98.00 73 ALA A CA 1
ATOM 570 C C . ALA A 1 73 ? 0.784 5.307 7.622 1.00 98.00 73 ALA A C 1
ATOM 572 O O . ALA A 1 73 ? 0.464 5.715 8.745 1.00 98.00 73 ALA A O 1
ATOM 573 N N . LEU A 1 74 ? 0.661 4.021 7.292 1.00 98.06 7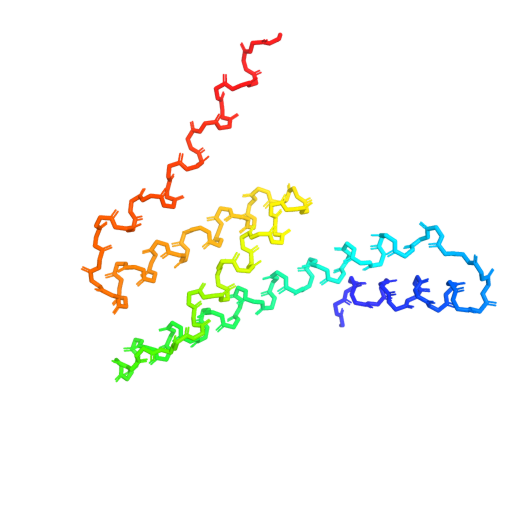4 LEU A N 1
ATOM 574 C CA . LEU A 1 74 ? 0.205 2.976 8.206 1.00 98.06 74 LEU A CA 1
ATOM 575 C C . LEU A 1 74 ? 1.297 2.516 9.184 1.00 98.06 74 LEU A C 1
ATOM 577 O O . LEU A 1 74 ? 0.972 1.891 10.195 1.00 98.06 74 LEU A O 1
ATOM 581 N N . GLY A 1 75 ? 2.568 2.837 8.939 1.00 97.62 75 GLY A N 1
ATOM 582 C CA . GLY A 1 75 ? 3.704 2.308 9.694 1.00 97.62 75 GLY A CA 1
ATOM 583 C C . GLY A 1 75 ? 3.994 0.828 9.408 1.00 97.62 75 GLY A C 1
ATOM 584 O O . GLY A 1 75 ? 4.668 0.172 10.204 1.00 97.62 75 GLY A O 1
ATOM 585 N N . ASP A 1 76 ? 3.486 0.287 8.297 1.00 98.00 76 ASP A N 1
ATOM 586 C CA . ASP A 1 76 ? 3.777 -1.073 7.843 1.00 98.00 76 ASP A CA 1
ATOM 587 C C . ASP A 1 76 ? 5.105 -1.102 7.080 1.00 98.00 76 ASP A C 1
ATOM 589 O O . ASP A 1 76 ? 5.166 -1.064 5.850 1.00 98.00 76 ASP A O 1
ATOM 593 N N . GLN A 1 77 ? 6.194 -1.217 7.837 1.00 97.50 77 GLN A N 1
ATOM 594 C CA . GLN A 1 77 ? 7.553 -1.261 7.292 1.00 97.50 77 GLN A CA 1
ATOM 595 C C . GLN A 1 77 ? 7.764 -2.419 6.308 1.00 97.50 77 GLN A C 1
ATOM 597 O O . GLN A 1 77 ? 8.567 -2.317 5.380 1.00 97.50 77 GLN A O 1
ATOM 602 N N . ARG A 1 78 ? 7.058 -3.542 6.493 1.00 97.75 78 ARG A N 1
ATOM 603 C CA . ARG A 1 78 ? 7.193 -4.706 5.612 1.00 97.75 78 ARG A CA 1
ATOM 604 C C . ARG A 1 78 ? 6.485 -4.459 4.284 1.00 97.75 78 ARG A C 1
ATOM 606 O O . ARG A 1 78 ? 7.038 -4.804 3.237 1.00 97.75 78 ARG A O 1
ATOM 613 N N . GLY A 1 79 ? 5.278 -3.905 4.329 1.00 98.12 79 GLY A N 1
ATOM 614 C CA . GLY A 1 79 ? 4.529 -3.489 3.149 1.00 98.12 79 GLY A CA 1
ATOM 615 C C . GLY A 1 79 ? 5.290 -2.431 2.353 1.00 98.12 79 GLY A C 1
ATOM 616 O O . GLY A 1 79 ? 5.509 -2.605 1.153 1.00 98.12 79 GLY A O 1
ATOM 617 N N . GLU A 1 80 ? 5.792 -1.401 3.036 1.00 98.38 80 GLU A N 1
ATOM 618 C CA . GLU A 1 80 ? 6.572 -0.314 2.437 1.00 98.38 80 GLU A CA 1
ATOM 619 C C . GLU A 1 80 ? 7.825 -0.853 1.738 1.00 98.38 80 GLU A C 1
ATOM 621 O O . GLU A 1 80 ? 8.035 -0.595 0.553 1.00 98.38 80 GLU A O 1
ATOM 626 N N . ALA A 1 81 ? 8.605 -1.697 2.419 1.00 97.31 81 ALA A N 1
ATOM 627 C CA . ALA A 1 81 ? 9.777 -2.353 1.843 1.00 97.31 81 ALA A CA 1
ATOM 628 C C . ALA A 1 81 ? 9.448 -3.169 0.582 1.00 97.31 81 ALA A C 1
ATOM 630 O O . ALA A 1 81 ? 10.201 -3.160 -0.392 1.00 97.31 81 ALA A O 1
ATOM 631 N N . ASN A 1 82 ? 8.321 -3.885 0.590 1.00 98.25 82 ASN A N 1
ATOM 632 C CA . ASN A 1 82 ? 7.870 -4.666 -0.557 1.00 98.25 82 ASN A CA 1
ATOM 633 C C . ASN A 1 82 ? 7.498 -3.752 -1.731 1.00 98.25 82 ASN A C 1
ATOM 635 O O . ASN A 1 82 ? 7.903 -4.014 -2.860 1.00 98.25 82 ASN A O 1
ATOM 639 N N . ALA A 1 83 ? 6.766 -2.667 -1.480 1.00 98.44 83 ALA A N 1
ATOM 640 C CA . ALA A 1 83 ? 6.429 -1.693 -2.512 1.00 98.44 83 ALA A CA 1
ATOM 641 C C . ALA A 1 83 ? 7.691 -1.042 -3.107 1.00 98.44 83 ALA A C 1
ATOM 643 O O . ALA A 1 83 ? 7.845 -1.027 -4.327 1.00 98.44 83 ALA A O 1
ATOM 644 N N . GLN A 1 84 ? 8.645 -0.626 -2.266 1.00 97.94 84 GLN A N 1
ATOM 645 C CA . GLN A 1 84 ? 9.939 -0.076 -2.695 1.00 97.94 84 GLN A CA 1
ATOM 646 C C . GLN A 1 84 ? 10.749 -1.064 -3.544 1.00 97.94 84 GLN A C 1
ATOM 648 O O . GLN A 1 84 ? 11.333 -0.684 -4.560 1.00 97.94 84 GLN A O 1
ATOM 653 N N . PHE A 1 85 ? 10.743 -2.351 -3.185 1.00 97.19 85 PHE A N 1
ATOM 654 C CA . PHE A 1 85 ? 11.352 -3.394 -4.010 1.00 97.19 85 PHE A CA 1
ATOM 655 C C . PHE A 1 85 ? 10.743 -3.427 -5.421 1.00 97.19 85 PHE A C 1
ATOM 657 O O . PHE A 1 85 ? 11.479 -3.451 -6.408 1.00 97.19 85 PHE A O 1
ATOM 664 N N . TRP A 1 86 ? 9.414 -3.366 -5.535 1.00 98.25 86 TRP A N 1
ATOM 665 C CA . TRP A 1 86 ? 8.739 -3.370 -6.836 1.00 98.25 86 TRP A CA 1
ATOM 666 C C . TRP A 1 86 ? 8.951 -2.086 -7.644 1.00 98.25 86 TRP A C 1
ATOM 668 O O . TRP A 1 86 ? 9.06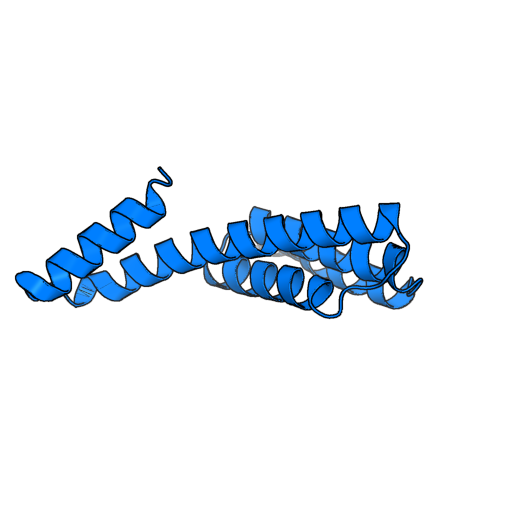9 -2.175 -8.866 1.00 98.25 86 TRP A O 1
ATOM 678 N N . ILE A 1 87 ? 9.097 -0.924 -6.997 1.00 97.56 87 ILE A N 1
ATOM 679 C CA . ILE A 1 87 ? 9.548 0.315 -7.659 1.00 97.56 87 ILE A CA 1
ATOM 680 C C . ILE A 1 87 ? 10.932 0.096 -8.286 1.00 97.56 87 ILE A C 1
ATOM 682 O O . ILE A 1 87 ? 11.140 0.392 -9.464 1.00 97.56 87 ILE A O 1
ATOM 686 N N . GLY A 1 88 ? 11.869 -0.495 -7.537 1.00 94.94 88 GLY A N 1
ATOM 687 C CA . GLY A 1 88 ? 13.189 -0.861 -8.055 1.00 94.94 88 GLY A CA 1
ATOM 688 C C . GLY A 1 88 ? 13.110 -1.807 -9.259 1.00 94.94 88 GLY A C 1
ATOM 689 O O . GLY A 1 88 ? 13.728 -1.543 -10.293 1.00 94.94 88 GLY A O 1
ATOM 690 N N . CYS A 1 89 ? 12.293 -2.864 -9.166 1.00 95.44 89 CYS A N 1
ATOM 691 C CA . CYS A 1 89 ? 12.052 -3.787 -10.279 1.00 95.44 89 CYS A CA 1
ATOM 692 C C . CYS A 1 89 ? 11.469 -3.086 -11.507 1.00 95.44 89 CYS A C 1
ATOM 694 O O . CYS A 1 89 ? 11.878 -3.396 -12.622 1.00 95.44 89 CYS A O 1
ATOM 696 N N . PHE A 1 90 ? 10.545 -2.141 -11.331 1.00 96.00 90 PHE A N 1
ATOM 697 C CA . PHE A 1 90 ? 9.983 -1.374 -12.437 1.00 96.00 90 PHE A CA 1
ATOM 698 C C . PHE A 1 90 ? 11.073 -0.588 -13.178 1.00 96.00 90 PHE A C 1
ATOM 700 O O . PHE A 1 90 ? 11.219 -0.730 -14.393 1.00 96.00 90 PHE A O 1
ATOM 707 N N . HIS A 1 91 ? 11.893 0.180 -12.456 1.00 93.44 91 HIS A N 1
ATOM 708 C CA . HIS A 1 91 ? 12.975 0.948 -13.075 1.00 93.44 91 HIS A CA 1
ATOM 709 C C . HIS A 1 91 ? 13.980 0.053 -13.803 1.00 93.44 91 HIS A C 1
ATOM 711 O O . HIS A 1 91 ? 14.340 0.345 -14.941 1.00 93.44 91 HIS A O 1
ATOM 717 N N . GLN A 1 92 ? 14.377 -1.066 -13.196 1.00 92.38 92 GLN A N 1
ATOM 718 C CA . GLN A 1 92 ? 15.337 -1.982 -13.807 1.00 92.38 92 GLN A CA 1
ATOM 719 C C . GLN A 1 92 ? 14.761 -2.729 -15.020 1.00 92.38 92 GLN A C 1
ATOM 721 O O . GLN A 1 92 ? 15.436 -2.865 -16.033 1.00 92.38 92 GLN A O 1
ATOM 726 N N . VAL A 1 93 ? 13.545 -3.267 -14.915 1.00 94.31 93 VAL A N 1
ATOM 727 C CA . VAL A 1 93 ? 13.013 -4.240 -15.885 1.00 94.31 93 VAL A CA 1
ATOM 728 C C . VAL A 1 93 ? 12.168 -3.576 -16.965 1.00 94.31 93 VAL A C 1
ATOM 730 O O . VAL A 1 93 ? 12.212 -4.011 -18.114 1.00 94.31 93 VAL A O 1
ATOM 733 N N . VAL A 1 94 ? 11.391 -2.549 -16.611 1.00 93.81 94 VAL A N 1
ATOM 734 C CA . VAL A 1 94 ? 10.488 -1.865 -17.548 1.00 93.81 94 VAL A CA 1
ATOM 735 C C . VAL A 1 94 ? 11.207 -0.731 -18.269 1.00 93.81 94 VAL A C 1
ATOM 737 O O . VAL A 1 94 ? 11.054 -0.588 -19.480 1.00 93.81 94 VAL A O 1
ATOM 740 N N . ARG A 1 95 ? 12.020 0.049 -17.545 1.00 92.12 95 ARG A N 1
ATOM 741 C CA . ARG A 1 95 ? 12.687 1.247 -18.085 1.00 92.12 95 ARG A CA 1
ATOM 742 C C . ARG A 1 95 ? 14.163 1.079 -18.436 1.00 92.12 95 ARG A C 1
ATOM 744 O O . ARG A 1 95 ? 14.719 1.993 -19.034 1.00 92.12 95 ARG A O 1
ATOM 751 N N . ASP A 1 96 ? 14.787 -0.041 -18.067 1.00 86.25 96 ASP A N 1
ATOM 752 C CA . ASP A 1 96 ? 16.243 -0.242 -18.185 1.00 86.25 96 ASP A CA 1
ATOM 753 C C . ASP A 1 96 ? 17.057 0.893 -17.512 1.00 86.25 96 ASP A C 1
ATOM 755 O O . ASP A 1 96 ? 18.157 1.259 -17.923 1.00 86.25 96 ASP A O 1
ATOM 759 N N . ASP A 1 97 ? 16.496 1.480 -16.447 1.00 81.62 97 ASP A N 1
ATOM 760 C CA . ASP A 1 97 ? 17.064 2.598 -15.689 1.00 81.62 97 ASP A CA 1
ATOM 761 C C . ASP A 1 97 ? 17.691 2.084 -14.387 1.00 81.62 97 ASP A C 1
ATOM 763 O O . ASP A 1 97 ? 17.136 2.161 -13.283 1.00 81.62 97 ASP A O 1
ATOM 767 N N . VAL A 1 98 ? 18.881 1.500 -14.536 1.00 64.81 98 VAL A N 1
ATOM 768 C CA . VAL A 1 98 ? 19.642 0.920 -13.422 1.00 64.81 98 VAL A CA 1
ATOM 769 C C . VAL A 1 98 ? 19.980 1.962 -12.339 1.00 64.81 98 VAL A C 1
ATOM 771 O O . VAL A 1 98 ? 19.813 1.639 -11.161 1.00 64.81 98 VAL A O 1
ATOM 774 N N . PRO A 1 99 ? 20.392 3.209 -12.644 1.00 69.19 99 PRO A N 1
ATOM 775 C CA . PRO A 1 99 ? 20.619 4.226 -11.614 1.00 69.19 99 PRO A CA 1
ATOM 776 C C . PRO A 1 99 ? 19.386 4.536 -10.750 1.00 69.19 99 PRO A C 1
ATOM 778 O O . PRO A 1 99 ? 19.524 4.636 -9.527 1.00 69.19 99 PRO A O 1
ATOM 781 N N . ALA A 1 100 ? 18.191 4.644 -11.344 1.00 69.38 100 ALA A N 1
ATOM 782 C CA . ALA A 1 100 ? 16.963 4.876 -10.583 1.00 69.38 100 ALA A CA 1
ATOM 783 C C . ALA A 1 100 ? 16.560 3.667 -9.720 1.00 69.38 100 ALA A C 1
ATOM 785 O O . ALA A 1 100 ? 16.017 3.855 -8.636 1.00 69.38 100 ALA A O 1
ATOM 786 N N . SER A 1 101 ? 16.899 2.435 -10.121 1.00 59.91 101 SER A N 1
ATOM 787 C CA . SER A 1 101 ? 16.580 1.215 -9.353 1.00 59.91 101 SER A CA 1
ATOM 788 C C . SER A 1 101 ? 17.308 1.088 -8.001 1.00 59.91 101 SER A C 1
ATOM 790 O O . SER A 1 101 ? 16.852 0.373 -7.110 1.00 59.91 101 SER A O 1
ATOM 792 N N . ILE A 1 102 ? 18.425 1.804 -7.820 1.00 58.62 102 ILE A N 1
ATOM 793 C CA . ILE A 1 102 ? 19.269 1.739 -6.613 1.00 58.62 102 ILE A CA 1
ATOM 794 C C . ILE A 1 102 ? 18.765 2.695 -5.513 1.00 58.62 102 ILE A C 1
ATOM 796 O O . ILE A 1 102 ? 19.049 2.488 -4.333 1.00 58.62 102 ILE A O 1
ATOM 800 N N . GLN A 1 103 ? 18.009 3.738 -5.874 1.00 59.09 103 GLN A N 1
ATOM 801 C CA . GLN A 1 103 ? 17.475 4.728 -4.926 1.00 59.09 103 GLN A CA 1
ATOM 802 C C . GLN A 1 103 ? 16.400 4.145 -3.973 1.00 59.09 103 GLN A C 1
ATOM 804 O O . GLN A 1 103 ? 16.543 4.354 -2.767 1.00 59.09 103 GLN A O 1
ATOM 809 N N . PRO A 1 104 ? 15.408 3.347 -4.433 1.00 53.31 104 PRO A N 1
ATOM 810 C CA . PRO A 1 104 ? 14.400 2.709 -3.572 1.00 53.31 104 PRO A CA 1
ATOM 811 C C . PRO A 1 104 ? 14.992 1.797 -2.490 1.00 53.31 104 PRO A C 1
ATOM 813 O O . PRO A 1 104 ? 14.458 1.686 -1.389 1.00 53.31 104 PRO A O 1
ATOM 816 N N . LEU A 1 105 ? 16.129 1.150 -2.782 1.00 46.62 105 LEU A N 1
ATOM 817 C CA . LEU A 1 105 ? 16.767 0.190 -1.876 1.00 46.62 105 LEU A CA 1
ATOM 818 C C . LEU A 1 105 ? 17.395 0.843 -0.630 1.00 46.62 105 LEU A C 1
ATOM 820 O O . LEU A 1 105 ? 17.555 0.175 0.391 1.00 46.62 105 LEU A O 1
ATOM 824 N N . LYS A 1 106 ? 17.755 2.133 -0.683 1.00 48.78 106 LYS A N 1
ATOM 825 C CA . LYS A 1 106 ? 18.548 2.788 0.376 1.00 48.78 106 LYS A CA 1
ATOM 826 C C . LYS A 1 106 ? 17.747 3.287 1.578 1.00 48.78 106 LYS A C 1
ATOM 828 O O . LYS A 1 106 ? 18.354 3.674 2.573 1.00 48.78 106 LYS A O 1
ATOM 833 N N . VAL A 1 107 ? 16.415 3.252 1.538 1.00 49.16 107 VAL A N 1
ATOM 834 C CA . VAL A 1 107 ? 15.598 3.673 2.693 1.00 49.16 107 VAL A CA 1
ATOM 835 C C . VAL A 1 107 ? 15.584 2.602 3.801 1.00 49.16 107 VAL A C 1
ATOM 837 O O . VAL A 1 107 ? 15.427 2.933 4.974 1.00 49.16 107 VAL A O 1
ATOM 840 N N . ASN A 1 108 ? 15.876 1.335 3.480 1.00 41.78 108 ASN A N 1
ATOM 841 C CA . ASN A 1 108 ? 15.811 0.234 4.451 1.00 41.78 108 ASN A CA 1
ATOM 842 C C . ASN A 1 108 ? 17.086 -0.023 5.274 1.00 41.78 108 ASN A C 1
ATOM 844 O O . ASN A 1 108 ? 17.006 -0.690 6.303 1.00 41.78 108 ASN A O 1
ATOM 848 N N . GLU A 1 109 ? 18.251 0.514 4.901 1.00 44.19 109 GLU A N 1
ATOM 849 C CA . GLU A 1 109 ? 19.491 0.283 5.672 1.00 44.19 109 GLU A CA 1
ATOM 850 C C . GLU A 1 109 ? 19.644 1.210 6.894 1.00 44.19 109 GLU A C 1
ATOM 852 O O . GLU A 1 109 ? 20.580 1.055 7.679 1.00 44.19 109 GLU A O 1
ATOM 857 N N . HIS A 1 110 ? 18.714 2.146 7.121 1.00 43.19 110 HIS A N 1
ATOM 858 C CA . HIS A 1 110 ? 18.820 3.112 8.221 1.00 43.19 110 HIS A CA 1
ATOM 859 C C . HIS A 1 110 ? 17.894 2.887 9.425 1.00 43.19 110 HIS A C 1
ATOM 861 O O . HIS A 1 110 ? 18.037 3.604 10.416 1.00 43.19 110 HIS A O 1
ATOM 867 N N . ILE A 1 111 ? 17.037 1.860 9.436 1.00 46.28 111 ILE A N 1
ATOM 868 C CA . ILE A 1 111 ? 16.170 1.602 10.605 1.00 46.28 111 ILE A CA 1
ATOM 869 C C . ILE A 1 111 ? 16.874 0.792 11.717 1.00 46.28 111 ILE A C 1
ATOM 871 O O . ILE A 1 111 ? 16.547 0.963 12.891 1.00 46.28 111 ILE A O 1
ATOM 875 N N . GLU A 1 112 ? 17.940 0.041 11.419 1.00 37.88 112 GLU A N 1
ATOM 876 C CA . GLU A 1 112 ? 18.722 -0.674 12.453 1.00 37.88 112 GLU A CA 1
ATOM 877 C C . GLU A 1 112 ? 19.729 0.222 13.211 1.00 37.88 112 GLU A C 1
ATOM 879 O O . GLU A 1 112 ? 20.150 -0.103 14.319 1.00 37.88 112 GLU A O 1
ATOM 884 N N . ALA A 1 113 ? 20.084 1.404 12.690 1.00 42.44 113 ALA A N 1
ATOM 885 C CA . ALA A 1 113 ? 21.080 2.275 13.333 1.00 42.44 113 ALA A CA 1
ATOM 886 C C . ALA A 1 113 ? 20.506 3.203 14.428 1.00 42.44 113 ALA A C 1
ATOM 888 O O . ALA A 1 113 ? 21.267 3.762 15.221 1.00 42.44 113 ALA A O 1
ATOM 889 N N . ALA A 1 114 ? 19.179 3.361 14.507 1.00 44.31 114 ALA A N 1
ATOM 890 C CA . ALA A 1 114 ? 18.528 4.278 15.451 1.00 44.31 114 ALA A CA 1
ATOM 891 C C . ALA A 1 114 ? 17.994 3.607 16.735 1.00 44.31 114 ALA A C 1
ATOM 893 O O . ALA A 1 114 ? 17.626 4.310 17.672 1.00 44.31 114 ALA A O 1
ATOM 894 N N . ARG A 1 115 ? 17.984 2.267 16.829 1.00 46.56 115 ARG A N 1
ATOM 895 C CA . ARG A 1 115 ? 17.508 1.533 18.025 1.00 46.56 115 ARG A CA 1
ATOM 896 C C . ARG A 1 115 ? 18.612 1.069 18.985 1.00 46.56 115 ARG A C 1
ATOM 898 O O . ARG A 1 115 ? 18.296 0.559 20.050 1.00 46.56 115 ARG A O 1
ATOM 905 N N . SER A 1 116 ? 19.887 1.308 18.665 1.00 45.88 116 SER A N 1
ATOM 906 C CA . SER A 1 116 ? 21.035 0.977 19.533 1.00 45.88 116 SER A CA 1
ATOM 907 C C . SER A 1 116 ? 21.604 2.184 20.310 1.00 45.88 116 SER A C 1
ATOM 909 O O . SER A 1 116 ? 22.721 2.113 20.825 1.00 45.88 116 SER A O 1
ATOM 911 N N . ARG A 1 117 ? 20.887 3.316 20.384 1.00 49.19 117 ARG A N 1
ATOM 912 C CA . ARG A 1 117 ? 21.315 4.502 21.158 1.00 49.19 117 ARG A CA 1
ATOM 913 C C . ARG A 1 117 ? 20.222 5.078 22.063 1.00 49.19 117 ARG A C 1
ATOM 915 O O . ARG A 1 117 ? 20.025 6.292 22.082 1.00 49.19 117 ARG A O 1
ATOM 922 N N . ILE A 1 118 ? 19.559 4.217 22.831 1.00 46.81 118 ILE A N 1
ATOM 923 C CA . ILE A 1 118 ? 18.974 4.575 24.133 1.00 46.81 118 ILE A CA 1
ATOM 924 C C . ILE A 1 118 ? 19.357 3.477 25.119 1.00 46.81 118 ILE A C 1
ATOM 926 O O . ILE A 1 118 ? 19.200 2.296 24.740 1.00 46.81 118 ILE A O 1
#

Foldseek 3Di:
DPVLQVVLVVLVCCCVPVVNVVCNVVSVLSVLQVLLVVLLVVLVVQVVVCVVPVDDDPCNLVSLVSSLVSCVVNVVPVSNLSSLQSNLVCCCPNVVNNVSSVVSNPVPVPPVVPVVPD

Radius of gyration: 17.66 Å; chains: 1; bounding box: 48×21×48 Å

Secondary structure (DSSP, 8-state):
--HHHHHHHHHHHHHHHH--GGGHHHHHHHHHHHHHHHHHHHHHHHHHHHHHH----TTHHHHHHHHHHHHHHHT-HHHHHHHHHHHHHHHHHTS--HHHHHTGGGGGGGSSSSSS--

Organism: NCBI:txid1572659

pLDDT: mean 88.79, std 18.3, range [37.88, 98.81]